Protein AF-A0A0C2B0G5-F1 (afdb_monomer_lite)

Foldseek 3Di:
DDDDPPPPPPPVLQDQDPVLLVVLVVLVVPDAFAAEEEECACSHPCSCPPVVRYHYDNPLPDDLVVLVVCLVQVLVVVLVVAPAPHKYKYWYFPSSVCVCPVVVSAPVCSSVSNVVNQPPDPQWDWPDDDNGTTMIIGDHPPPDDPDPPPPPDDDDDDDDDDDDDDDDDDDDDDDDDDDDDDD

pLDDT: mean 79.8, std 21.78, range [38.38, 98.44]

Sequence (183 aa):
AGFLPSYYGKEGMQYAPPGEIALVKRAYDRAPDGSLIMATTGSFAGAYYRYDHFERWFFTEQEVPENLKMLKDPAGYLDAGIPDGRPAYVILTPTQEKATIGEGYLPPGGFARLTAALKSSPHFHVVEESAYGLVLEHVPDSDQAPEPPTAATPDAPATPNSPTTPNSPATPATSGTPATPDR

Secondary structure (DSSP, 8-state):
-------SSSGGGS---HHHHHHHHHHHHHSPTT-EEEES-S-STTTTTTTTT-EEEETTSS-HHHHHHHTTSHHHHHHHHSPTT--EEEEE-HHHHHHHHHTTSS-TTHHHHHHHHHHH-TTEEEEEEETTEEEEEE---TT-PPPP-----------------------------------

Radius of gyration: 29.38 Å; chains: 1; bounding box: 69×68×80 Å

Structure (mmCIF, N/CA/C/O backbone):
data_AF-A0A0C2B0G5-F1
#
_entry.id   AF-A0A0C2B0G5-F1
#
loop_
_atom_site.group_PDB
_atom_site.id
_atom_site.type_symbol
_atom_site.label_atom_id
_atom_site.label_alt_id
_atom_site.label_comp_id
_atom_site.label_asym_id
_atom_site.label_entity_id
_atom_site.label_seq_id
_atom_site.pdbx_PDB_ins_code
_atom_site.Cartn_x
_atom_site.Cartn_y
_atom_site.Cartn_z
_atom_site.occupancy
_atom_site.B_iso_or_equiv
_atom_site.auth_seq_id
_atom_site.auth_comp_id
_atom_site.auth_asym_id
_atom_site.auth_atom_id
_atom_site.pdbx_PDB_model_num
ATOM 1 N N . ALA A 1 1 ? 5.178 -16.238 -49.483 1.00 42.16 1 ALA A N 1
ATOM 2 C CA . ALA A 1 1 ? 4.825 -14.968 -48.821 1.00 42.16 1 ALA A CA 1
ATOM 3 C C . ALA A 1 1 ? 4.771 -15.230 -47.322 1.00 42.16 1 ALA A C 1
ATOM 5 O O . ALA A 1 1 ? 4.021 -16.106 -46.912 1.00 42.16 1 ALA A O 1
ATOM 6 N N . GLY A 1 2 ? 5.649 -14.597 -46.541 1.00 41.84 2 GLY A N 1
ATOM 7 C CA . GLY A 1 2 ? 5.731 -14.792 -45.093 1.00 41.84 2 GLY A CA 1
ATOM 8 C C . GLY A 1 2 ? 4.791 -13.839 -44.362 1.00 41.84 2 GLY A C 1
ATOM 9 O O . GLY A 1 2 ? 4.833 -12.637 -44.608 1.00 41.84 2 GLY A O 1
ATOM 10 N N . PHE A 1 3 ? 3.957 -14.376 -43.475 1.00 53.88 3 PHE A N 1
ATOM 11 C CA . PHE A 1 3 ? 3.272 -13.592 -42.453 1.00 53.88 3 PHE A CA 1
ATOM 12 C C . PHE A 1 3 ? 4.255 -13.365 -41.303 1.00 53.88 3 PHE A C 1
ATOM 14 O O . PHE A 1 3 ? 4.676 -14.317 -40.650 1.00 53.88 3 PHE A O 1
ATOM 21 N N . LEU A 1 4 ? 4.634 -12.112 -41.066 1.00 52.44 4 LEU A N 1
ATOM 22 C CA . LEU A 1 4 ? 5.244 -11.706 -39.803 1.00 52.44 4 LEU A CA 1
ATOM 23 C C . LEU A 1 4 ? 4.097 -11.462 -38.809 1.00 52.44 4 LEU A C 1
ATOM 25 O O . LEU A 1 4 ? 3.272 -10.585 -39.078 1.00 52.44 4 LEU A O 1
ATOM 29 N N . PRO A 1 5 ? 3.998 -12.183 -37.677 1.00 51.72 5 PRO A N 1
ATOM 30 C CA . PRO A 1 5 ? 3.115 -11.776 -36.594 1.00 51.72 5 PRO A CA 1
ATOM 31 C C . PRO A 1 5 ? 3.742 -10.570 -35.882 1.00 51.72 5 PRO A C 1
ATOM 33 O O . PRO A 1 5 ? 4.365 -10.675 -34.829 1.00 51.72 5 PRO A O 1
ATOM 36 N N . SER A 1 6 ? 3.595 -9.399 -36.490 1.00 47.50 6 SER A N 1
ATOM 37 C CA . SER A 1 6 ? 4.050 -8.117 -35.958 1.00 47.50 6 SER A CA 1
ATOM 38 C C . SER A 1 6 ? 2.980 -7.504 -35.052 1.00 47.50 6 SER A C 1
ATOM 40 O O . SER A 1 6 ? 2.470 -6.438 -35.372 1.00 47.50 6 SER A O 1
ATOM 42 N N . TYR A 1 7 ? 2.594 -8.169 -33.954 1.00 47.62 7 TYR A N 1
ATOM 43 C CA . TYR A 1 7 ? 1.821 -7.520 -32.874 1.00 47.62 7 TYR A CA 1
ATOM 44 C C . TYR A 1 7 ? 1.837 -8.291 -31.537 1.00 47.62 7 TYR A C 1
ATOM 46 O O . TYR A 1 7 ? 0.815 -8.435 -30.882 1.00 47.62 7 TYR A O 1
ATOM 54 N N . TYR A 1 8 ? 2.994 -8.809 -31.108 1.00 45.19 8 TYR A N 1
ATOM 55 C CA . TYR A 1 8 ? 3.131 -9.520 -29.818 1.00 45.19 8 TYR A CA 1
ATOM 56 C C . TYR A 1 8 ? 4.139 -8.857 -28.863 1.00 45.19 8 TYR A C 1
ATOM 58 O O . TYR A 1 8 ? 4.793 -9.523 -28.069 1.00 45.19 8 TYR A O 1
ATOM 66 N N . GLY A 1 9 ? 4.311 -7.535 -28.973 1.00 38.84 9 GLY A N 1
ATOM 67 C CA . GLY A 1 9 ? 5.325 -6.790 -28.212 1.00 38.84 9 GLY A CA 1
ATOM 68 C C . GLY A 1 9 ? 4.800 -5.712 -27.261 1.00 38.84 9 GLY A C 1
ATOM 69 O O . GLY A 1 9 ? 5.574 -5.229 -26.445 1.00 38.84 9 GLY A O 1
ATOM 70 N N . LY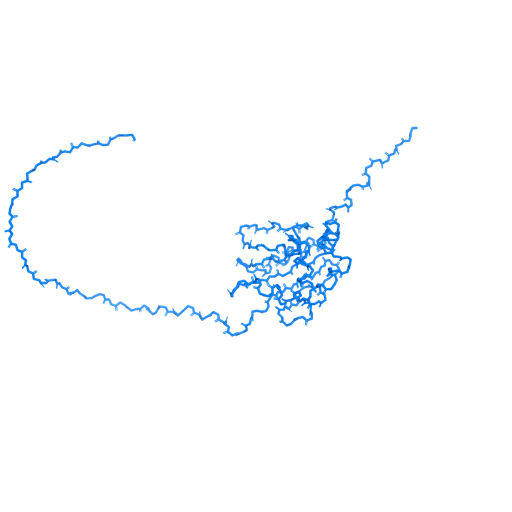S A 1 10 ? 3.522 -5.309 -27.352 1.00 38.38 10 LYS A N 1
ATOM 71 C CA . LYS A 1 10 ? 2.976 -4.190 -26.552 1.00 38.38 10 LYS A CA 1
ATOM 72 C C . LYS A 1 10 ? 1.910 -4.575 -25.519 1.00 38.38 10 LYS A C 1
ATOM 74 O O . LYS A 1 10 ? 1.719 -3.836 -24.565 1.00 38.38 10 LYS A O 1
ATOM 79 N N . GLU A 1 11 ? 1.301 -5.753 -25.626 1.00 50.53 11 GLU A N 1
ATOM 80 C CA . GLU A 1 11 ? 0.217 -6.186 -24.721 1.00 50.53 11 GLU A CA 1
ATOM 81 C C . GLU A 1 11 ? 0.714 -6.729 -23.364 1.00 50.53 11 GLU A C 1
ATOM 83 O O . GLU A 1 11 ? -0.064 -6.918 -22.436 1.00 50.53 11 GLU A O 1
ATOM 88 N N . GLY A 1 12 ? 2.023 -6.959 -23.202 1.00 43.56 12 GLY A N 1
ATOM 89 C CA . GLY A 1 12 ? 2.596 -7.439 -21.935 1.00 43.56 12 GLY A CA 1
ATOM 90 C C . GLY A 1 12 ? 2.744 -6.365 -20.851 1.00 43.56 12 GLY A C 1
ATOM 91 O O . GLY A 1 12 ? 3.099 -6.695 -19.722 1.00 43.56 12 GLY A O 1
ATOM 92 N N . MET A 1 13 ? 2.508 -5.089 -21.182 1.00 45.25 13 MET A N 1
ATOM 93 C CA . MET A 1 13 ? 2.767 -3.959 -20.282 1.00 45.25 13 MET A CA 1
ATOM 94 C C . MET A 1 13 ? 1.587 -3.557 -19.385 1.00 45.25 13 MET A C 1
ATOM 96 O O . MET A 1 13 ? 1.788 -2.763 -18.473 1.00 45.25 13 MET A O 1
ATOM 100 N N . GLN A 1 14 ? 0.389 -4.111 -19.592 1.00 54.72 14 GLN A N 1
ATOM 101 C CA . GLN A 1 14 ? -0.792 -3.853 -18.751 1.00 54.72 14 GLN A CA 1
ATOM 102 C C . GLN A 1 14 ? -1.639 -5.123 -18.539 1.00 54.72 14 GLN A C 1
ATOM 104 O O . GLN A 1 14 ? -2.864 -5.079 -18.491 1.00 54.72 14 GLN A O 1
ATOM 109 N N . TYR A 1 15 ? -0.997 -6.291 -18.427 1.00 68.00 15 TYR A N 1
ATOM 110 C CA . TYR A 1 15 ? -1.696 -7.518 -18.042 1.00 68.00 15 TYR A CA 1
ATOM 111 C C . TYR A 1 15 ? -1.572 -7.756 -16.536 1.00 68.00 15 TYR A C 1
ATOM 113 O O . TYR A 1 15 ? -0.521 -8.190 -16.059 1.00 68.00 15 TYR A O 1
ATOM 121 N N . ALA A 1 16 ? -2.660 -7.517 -15.802 1.00 78.38 16 ALA A N 1
ATOM 122 C CA . ALA A 1 16 ? -2.822 -8.024 -14.444 1.00 78.38 16 ALA A CA 1
ATOM 123 C C . ALA A 1 16 ? -3.314 -9.485 -14.517 1.00 78.38 16 ALA A C 1
ATOM 125 O O . ALA A 1 16 ? -4.364 -9.743 -15.117 1.00 78.38 16 ALA A O 1
ATOM 126 N N . PRO A 1 17 ? -2.596 -10.463 -13.934 1.00 86.81 17 PRO A N 1
ATOM 127 C CA . PRO A 1 17 ? -3.039 -11.853 -13.929 1.00 86.81 17 PRO A CA 1
ATOM 128 C C . PRO A 1 17 ? -4.435 -12.008 -13.296 1.00 86.81 17 PRO A C 1
ATOM 130 O O . PRO A 1 17 ? -4.729 -11.329 -12.313 1.00 86.81 17 PRO A O 1
ATOM 133 N N . PRO A 1 18 ? -5.283 -12.953 -13.751 1.00 90.00 18 PRO A N 1
ATOM 134 C CA . PRO A 1 18 ? -6.601 -13.191 -13.157 1.00 90.00 18 PRO A CA 1
ATOM 135 C C . PRO A 1 18 ? -6.561 -13.428 -11.643 1.00 90.00 18 PRO A C 1
ATOM 137 O O . PRO A 1 18 ? -7.480 -13.030 -10.932 1.00 90.00 18 PRO A O 1
ATOM 140 N N . GLY A 1 19 ? -5.483 -14.041 -11.138 1.00 91.94 19 GLY A N 1
ATOM 141 C CA . GLY A 1 19 ? -5.261 -14.220 -9.703 1.00 91.94 19 GLY A CA 1
ATOM 142 C C . GLY A 1 19 ? -5.085 -12.903 -8.941 1.00 91.94 19 GLY A C 1
ATOM 143 O O . GLY A 1 19 ? -5.620 -12.771 -7.844 1.00 91.94 19 GLY A O 1
ATOM 144 N N . GLU A 1 20 ? -4.415 -11.917 -9.543 1.00 94.19 20 GLU A N 1
ATOM 145 C CA . GLU A 1 20 ? -4.253 -10.568 -8.986 1.00 94.19 20 GLU A CA 1
ATOM 146 C C . GLU A 1 20 ? -5.588 -9.825 -8.974 1.00 94.19 20 GLU A C 1
ATOM 148 O O . GLU A 1 20 ? -5.998 -9.321 -7.933 1.00 94.19 20 GLU A O 1
ATOM 153 N N . ILE A 1 21 ? -6.334 -9.864 -10.083 1.00 93.88 21 ILE A N 1
ATOM 154 C CA . ILE A 1 21 ? -7.679 -9.271 -10.166 1.00 93.88 21 ILE A CA 1
ATOM 155 C C . ILE A 1 21 ? -8.597 -9.868 -9.090 1.00 93.88 21 ILE A C 1
ATOM 157 O O . ILE A 1 21 ? -9.330 -9.147 -8.412 1.00 93.88 21 ILE A O 1
ATOM 161 N N . ALA A 1 22 ? -8.549 -11.189 -8.905 1.00 95.44 22 ALA A N 1
ATOM 162 C CA . ALA A 1 22 ? -9.354 -11.870 -7.902 1.00 95.44 22 ALA A CA 1
ATOM 163 C C . ALA A 1 22 ? -8.939 -11.500 -6.468 1.00 95.44 22 ALA A C 1
ATOM 165 O O . ALA A 1 22 ? -9.813 -11.349 -5.615 1.00 95.44 22 ALA A O 1
ATOM 166 N N . LEU A 1 23 ? -7.639 -11.344 -6.199 1.00 96.62 23 LEU A N 1
ATOM 167 C CA . LEU A 1 23 ? -7.124 -10.883 -4.906 1.00 96.62 23 LEU A CA 1
ATOM 168 C C . LEU A 1 23 ? -7.597 -9.461 -4.600 1.00 96.62 23 LEU A C 1
ATOM 170 O O . LEU A 1 23 ? -8.171 -9.233 -3.538 1.00 96.62 23 LEU A O 1
ATOM 174 N N . VAL A 1 24 ? -7.444 -8.534 -5.550 1.00 95.81 24 VAL A N 1
ATOM 175 C CA . VAL A 1 24 ? -7.900 -7.145 -5.398 1.00 95.81 24 VAL A CA 1
ATOM 176 C C . VAL A 1 24 ? -9.406 -7.102 -5.151 1.00 95.81 24 VAL A C 1
ATOM 178 O O . VAL A 1 24 ? -9.860 -6.452 -4.213 1.00 95.81 24 VAL A O 1
ATOM 181 N N . LYS A 1 25 ? -10.195 -7.852 -5.930 1.00 95.12 25 LYS A N 1
ATOM 182 C CA . LYS A 1 25 ? -11.646 -7.924 -5.725 1.00 95.12 25 LYS A CA 1
ATOM 183 C C . LYS A 1 25 ? -11.994 -8.417 -4.316 1.00 95.12 25 LYS A C 1
ATOM 185 O O . LYS A 1 25 ? -12.835 -7.810 -3.664 1.00 95.12 25 LYS A O 1
ATOM 190 N N . ARG A 1 26 ? -11.344 -9.481 -3.830 1.00 96.19 26 ARG A N 1
ATOM 191 C CA . ARG A 1 26 ? -11.569 -9.987 -2.466 1.00 96.19 26 ARG A CA 1
ATOM 192 C C . ARG A 1 26 ? -11.160 -8.980 -1.394 1.00 96.19 26 ARG A C 1
ATOM 194 O O . ARG A 1 26 ? -11.811 -8.934 -0.360 1.00 96.19 26 ARG A O 1
ATOM 201 N N . ALA A 1 27 ? -10.108 -8.190 -1.613 1.00 96.06 27 ALA A N 1
ATOM 202 C CA . ALA A 1 27 ? -9.734 -7.115 -0.695 1.00 96.06 27 ALA A CA 1
ATOM 203 C C . ALA A 1 27 ? -10.869 -6.084 -0.570 1.00 96.06 27 ALA A C 1
ATOM 205 O O . ALA A 1 27 ? -11.311 -5.796 0.538 1.00 96.06 27 ALA A O 1
ATOM 206 N N . TYR A 1 28 ? -11.420 -5.626 -1.699 1.00 94.69 28 TYR A N 1
ATOM 207 C CA . TYR A 1 28 ? -12.576 -4.724 -1.708 1.00 94.69 28 TYR A CA 1
ATOM 208 C C . TYR A 1 28 ? -13.852 -5.350 -1.134 1.00 94.69 28 TYR A C 1
ATOM 210 O O . TYR A 1 28 ? -14.628 -4.651 -0.497 1.00 94.69 28 TYR A O 1
ATOM 218 N N . ASP A 1 29 ? -14.092 -6.646 -1.353 1.00 94.31 29 ASP A N 1
ATOM 219 C CA . ASP A 1 29 ? -15.263 -7.335 -0.795 1.00 94.31 29 ASP A CA 1
ATOM 220 C C . ASP A 1 29 ? -15.176 -7.491 0.742 1.00 94.31 29 ASP A C 1
ATOM 222 O O . ASP A 1 29 ? -16.206 -7.684 1.385 1.00 94.31 29 ASP A O 1
ATOM 226 N N . ARG A 1 30 ? -13.968 -7.439 1.329 1.00 93.75 30 ARG A N 1
ATOM 227 C CA . ARG A 1 30 ? -13.746 -7.494 2.788 1.00 93.75 30 ARG A CA 1
ATOM 228 C C . ARG A 1 30 ? -13.822 -6.125 3.456 1.00 93.75 30 ARG A C 1
ATOM 230 O O . ARG A 1 30 ? -14.263 -6.049 4.597 1.00 93.75 30 ARG A O 1
ATOM 237 N N . ALA A 1 31 ? -13.369 -5.081 2.766 1.00 93.56 31 ALA A N 1
ATOM 238 C CA . ALA A 1 31 ? -13.301 -3.737 3.318 1.00 93.56 31 ALA A CA 1
ATOM 239 C C . ALA A 1 31 ? -14.714 -3.180 3.593 1.00 93.56 31 ALA A C 1
ATOM 241 O O . ALA A 1 31 ? -15.538 -3.148 2.673 1.00 93.56 31 ALA A O 1
ATOM 242 N N . PRO A 1 32 ? -15.008 -2.713 4.822 1.00 93.50 32 PRO A N 1
ATOM 243 C CA . PRO A 1 32 ? -16.249 -2.001 5.115 1.00 93.50 32 PRO A CA 1
ATOM 244 C C . PRO A 1 32 ? -16.417 -0.747 4.247 1.00 93.50 32 PRO A C 1
ATOM 246 O O . PRO A 1 32 ? -15.432 -0.095 3.892 1.00 93.50 32 PRO A O 1
ATOM 249 N N . ASP A 1 33 ? -17.656 -0.359 3.951 1.00 92.06 33 ASP A N 1
ATOM 250 C CA . ASP A 1 33 ? -17.938 0.912 3.271 1.00 92.06 33 ASP A CA 1
ATOM 251 C C . ASP A 1 33 ? -17.329 2.096 4.047 1.00 92.06 33 ASP A C 1
ATOM 253 O O . ASP A 1 33 ? -17.340 2.125 5.278 1.00 92.06 33 ASP A O 1
ATOM 257 N N . GLY A 1 34 ? -16.768 3.068 3.323 1.00 91.62 34 GLY A N 1
ATOM 258 C CA . GLY A 1 34 ? -16.047 4.199 3.915 1.00 91.62 34 GLY A CA 1
ATOM 259 C C . GLY A 1 34 ? -14.596 3.899 4.314 1.00 91.62 34 GLY A C 1
ATOM 260 O O . GLY A 1 34 ? -13.908 4.799 4.799 1.00 91.62 34 GLY A O 1
ATOM 261 N N . SER A 1 35 ? -14.100 2.676 4.083 1.00 95.50 35 SER A N 1
ATOM 262 C CA . SER A 1 35 ? -12.684 2.357 4.299 1.00 95.50 35 SER A CA 1
ATOM 263 C C . SER A 1 35 ? -11.764 3.201 3.416 1.00 95.50 35 SER A C 1
ATOM 265 O O . SER A 1 35 ? -12.076 3.501 2.258 1.00 95.50 35 SER A O 1
ATOM 267 N N . LEU A 1 36 ? -10.582 3.517 3.944 1.00 96.88 36 LEU A N 1
ATOM 268 C CA . LEU A 1 36 ? -9.468 4.044 3.168 1.00 96.88 36 LEU A CA 1
ATOM 269 C C . LEU A 1 36 ? -8.711 2.893 2.497 1.00 96.88 36 LEU A C 1
ATOM 271 O O . LEU A 1 36 ? -8.150 2.027 3.166 1.00 96.88 36 LEU A O 1
ATOM 275 N N . ILE A 1 37 ? -8.658 2.898 1.168 1.00 97.56 37 ILE A N 1
ATOM 276 C CA . ILE A 1 37 ? -7.889 1.922 0.395 1.00 97.56 37 ILE A CA 1
ATOM 277 C C . ILE A 1 37 ? -6.561 2.542 -0.020 1.00 97.56 37 ILE A C 1
ATOM 279 O O . ILE A 1 37 ? -6.503 3.487 -0.809 1.00 97.56 37 ILE A O 1
ATOM 283 N N . MET A 1 38 ? -5.484 1.985 0.510 1.00 98.12 38 MET A N 1
ATOM 284 C CA . MET A 1 38 ? -4.120 2.410 0.259 1.00 98.12 38 MET A CA 1
ATOM 285 C C . MET A 1 38 ? -3.448 1.468 -0.735 1.00 98.12 38 MET A C 1
ATOM 287 O O . MET A 1 38 ? -3.539 0.244 -0.637 1.00 98.12 38 MET A O 1
ATOM 291 N N . ALA A 1 39 ? -2.734 2.041 -1.689 1.00 97.81 39 ALA A N 1
ATOM 292 C CA . ALA A 1 39 ? -1.900 1.313 -2.634 1.00 97.81 39 ALA A CA 1
ATOM 293 C C . ALA A 1 39 ? -0.700 2.187 -2.992 1.00 97.81 39 ALA A C 1
ATOM 295 O O . ALA A 1 39 ? -0.719 3.394 -2.773 1.00 97.81 39 ALA A O 1
ATOM 296 N N . THR A 1 40 ? 0.362 1.607 -3.539 1.00 96.88 40 THR A N 1
ATOM 297 C CA . THR A 1 40 ? 1.530 2.422 -3.906 1.00 96.88 40 THR A CA 1
ATOM 298 C C . THR A 1 40 ? 1.205 3.394 -5.044 1.00 96.88 40 THR A C 1
ATOM 300 O O . THR A 1 40 ? 1.586 4.559 -4.985 1.00 96.88 40 THR A O 1
ATOM 303 N N . THR A 1 41 ? 0.450 2.944 -6.043 1.00 94.62 41 THR A N 1
ATOM 304 C CA . THR A 1 41 ? 0.031 3.713 -7.224 1.00 94.62 41 THR A CA 1
ATOM 305 C C . THR A 1 41 ? -1.352 3.247 -7.682 1.00 94.62 41 THR A C 1
ATOM 307 O O . THR A 1 41 ? -1.749 2.122 -7.375 1.00 94.62 41 THR A O 1
ATOM 310 N N . GLY A 1 42 ? -2.072 4.085 -8.430 1.00 92.06 42 GLY A N 1
ATOM 311 C CA . GLY A 1 42 ? -3.287 3.747 -9.167 1.00 92.06 42 GLY A CA 1
ATOM 312 C C . GLY A 1 42 ? -3.044 2.904 -10.426 1.00 92.06 42 GLY A C 1
ATOM 313 O O . GLY A 1 42 ? -4.004 2.450 -11.049 1.00 92.06 42 GLY A O 1
ATOM 314 N N . SER A 1 43 ? -1.787 2.629 -10.783 1.00 87.88 43 SER A N 1
ATOM 315 C CA . SER A 1 43 ? -1.390 1.772 -11.909 1.00 87.88 43 SER A CA 1
ATOM 316 C C . SER A 1 43 ? -1.574 0.268 -11.616 1.00 87.88 43 SER A C 1
ATOM 318 O O . SER A 1 43 ? -0.629 -0.515 -11.704 1.00 87.88 43 SER A O 1
ATOM 320 N N . PHE A 1 44 ? -2.792 -0.169 -11.260 1.00 87.25 44 PHE A N 1
ATOM 321 C CA . PHE A 1 44 ? -3.155 -1.589 -11.119 1.00 87.25 44 PHE A CA 1
ATOM 322 C C . PHE A 1 44 ? -4.636 -1.865 -11.409 1.00 87.25 44 PHE A C 1
ATOM 324 O O . PHE A 1 44 ? -5.497 -0.984 -11.351 1.00 87.25 44 PHE A O 1
ATOM 331 N N . ALA A 1 45 ? -4.955 -3.127 -11.704 1.00 86.06 45 ALA A N 1
ATOM 332 C CA . ALA A 1 45 ? -6.328 -3.531 -11.974 1.00 86.06 45 ALA A CA 1
ATOM 333 C C . ALA A 1 45 ? -7.208 -3.364 -10.728 1.00 86.06 45 ALA A C 1
ATOM 335 O O . ALA A 1 45 ? -6.950 -3.960 -9.687 1.00 86.06 45 ALA A O 1
ATOM 336 N N . GLY A 1 46 ? -8.283 -2.585 -10.860 1.00 85.56 46 GLY A N 1
ATOM 337 C CA . GLY A 1 46 ? -9.225 -2.334 -9.771 1.00 85.56 46 GLY A CA 1
ATOM 338 C C . GLY A 1 46 ? -8.915 -1.101 -8.923 1.00 85.56 46 GLY A C 1
ATOM 339 O O . GLY A 1 46 ? -9.665 -0.858 -7.987 1.00 85.56 46 GLY A O 1
ATOM 340 N N . ALA A 1 47 ? -7.914 -0.285 -9.277 1.00 84.75 47 ALA A N 1
ATOM 341 C CA . ALA A 1 47 ? -7.575 0.947 -8.554 1.00 84.75 47 ALA A CA 1
ATOM 342 C C . ALA A 1 47 ? -8.780 1.866 -8.279 1.00 84.75 47 ALA A C 1
ATOM 344 O O . ALA A 1 47 ? -8.871 2.467 -7.214 1.00 84.75 47 ALA A O 1
ATOM 345 N N . TYR A 1 48 ? -9.749 1.918 -9.197 1.00 84.69 48 TYR A N 1
ATOM 346 C CA . TYR A 1 48 ? -10.975 2.720 -9.078 1.00 84.69 48 TYR A CA 1
ATOM 347 C C . TYR A 1 48 ? -12.243 1.876 -8.870 1.00 84.69 48 TYR A C 1
ATOM 349 O O . TYR A 1 48 ? -13.358 2.346 -9.091 1.00 84.69 48 TYR A O 1
ATOM 357 N N . TYR A 1 49 ? -12.104 0.612 -8.461 1.00 83.94 49 TYR A N 1
ATOM 358 C CA . TYR A 1 49 ? -13.253 -0.246 -8.185 1.00 83.94 49 TYR A CA 1
ATOM 359 C C . TYR A 1 49 ? -14.075 0.319 -7.021 1.00 83.94 49 TYR A C 1
ATOM 361 O O . TYR A 1 49 ? -13.508 0.663 -5.985 1.00 83.94 49 TYR A O 1
ATOM 369 N N . ARG A 1 50 ? -15.402 0.421 -7.204 1.00 84.38 50 ARG A N 1
ATOM 370 C CA . ARG A 1 50 ? -16.346 1.067 -6.266 1.00 84.38 50 ARG A CA 1
ATOM 371 C C . ARG A 1 50 ? -15.862 2.453 -5.819 1.00 84.38 50 ARG A C 1
ATOM 373 O O . ARG A 1 50 ? -15.629 2.702 -4.636 1.00 84.38 50 ARG A O 1
ATOM 380 N N . TYR A 1 51 ? -15.659 3.346 -6.787 1.00 80.50 51 TYR A N 1
ATOM 381 C CA . TYR A 1 51 ? -15.107 4.677 -6.529 1.00 80.50 51 TYR A CA 1
ATOM 382 C C . TYR A 1 51 ? -15.925 5.503 -5.526 1.00 80.50 51 TYR A C 1
ATOM 384 O O . TYR A 1 51 ? -15.322 6.165 -4.689 1.00 80.50 51 TYR A O 1
ATOM 392 N N . ASP A 1 52 ? -17.253 5.359 -5.529 1.00 84.94 52 ASP A N 1
ATOM 393 C CA . ASP A 1 52 ? -18.159 6.058 -4.607 1.00 84.94 52 ASP A CA 1
ATOM 394 C C . ASP A 1 52 ? -18.163 5.510 -3.165 1.00 84.94 52 ASP A C 1
ATOM 396 O O . ASP A 1 52 ? -18.670 6.177 -2.269 1.00 84.94 52 ASP A O 1
ATOM 400 N N . HIS A 1 53 ? -17.635 4.302 -2.919 1.00 87.06 53 HIS A N 1
ATOM 401 C CA . HIS A 1 53 ? -17.727 3.639 -1.603 1.00 87.06 53 HIS A CA 1
ATOM 402 C C . HIS A 1 53 ? -16.446 3.725 -0.769 1.00 87.06 53 HIS A C 1
ATOM 404 O O . HIS A 1 53 ? -16.476 3.457 0.432 1.00 87.06 53 HIS A O 1
ATOM 410 N N . PHE A 1 54 ? -15.318 4.056 -1.398 1.00 90.88 54 PHE A N 1
ATOM 411 C CA . PHE A 1 54 ? -14.005 4.014 -0.762 1.00 90.88 54 PHE A CA 1
ATOM 412 C C . PHE A 1 54 ? -13.228 5.288 -1.039 1.00 90.88 54 PHE A C 1
ATOM 414 O O . PHE A 1 54 ? -13.144 5.729 -2.188 1.00 90.88 54 PHE A O 1
ATOM 421 N N . GLU A 1 55 ? -12.582 5.818 -0.007 1.00 93.38 55 GLU A N 1
ATOM 422 C CA . GLU A 1 55 ? -11.499 6.774 -0.202 1.00 93.38 55 GLU A CA 1
ATOM 423 C C . GLU A 1 55 ? -10.232 6.038 -0.642 1.00 93.38 55 GLU A C 1
ATOM 425 O O . GLU A 1 55 ? -10.063 4.842 -0.389 1.00 93.38 55 GLU A O 1
ATOM 430 N N . ARG A 1 56 ? -9.337 6.742 -1.340 1.00 94.25 56 ARG A N 1
ATOM 431 C CA . ARG A 1 56 ? -8.111 6.156 -1.888 1.00 94.25 56 ARG A CA 1
ATOM 432 C C . ARG A 1 56 ? -6.913 7.012 -1.579 1.00 94.25 56 ARG A C 1
ATOM 434 O O . ARG A 1 56 ? -6.969 8.230 -1.717 1.00 94.25 56 ARG A O 1
ATOM 441 N N . TRP A 1 57 ? -5.816 6.339 -1.274 1.00 96.81 57 TRP A N 1
ATOM 442 C CA . TRP A 1 57 ? -4.522 6.977 -1.152 1.00 96.81 57 TRP A CA 1
ATOM 443 C C . TRP A 1 57 ? -3.460 6.177 -1.904 1.00 96.81 57 TRP A C 1
ATOM 445 O O . TRP A 1 57 ? -3.080 5.074 -1.509 1.00 96.81 57 TRP A O 1
ATOM 455 N N . PHE A 1 58 ? -2.993 6.753 -3.012 1.00 97.00 58 PHE A N 1
ATOM 456 C CA . PHE A 1 58 ? -1.865 6.244 -3.785 1.00 97.00 58 PHE A CA 1
ATOM 457 C C . PHE A 1 58 ? -0.569 6.853 -3.256 1.00 97.00 58 PHE A C 1
ATOM 459 O O . PHE A 1 58 ? -0.078 7.864 -3.749 1.00 97.00 58 PHE A O 1
ATOM 466 N N . PHE A 1 59 ? -0.052 6.271 -2.177 1.00 96.56 59 PHE A N 1
ATOM 467 C CA . PHE A 1 59 ? 0.909 6.932 -1.291 1.00 96.56 59 PHE A CA 1
ATOM 468 C C . PHE A 1 59 ? 2.319 7.110 -1.873 1.00 96.56 59 PHE A C 1
ATOM 470 O O . PHE A 1 59 ? 3.154 7.744 -1.234 1.00 96.56 59 PHE A O 1
ATOM 477 N N . THR A 1 60 ? 2.605 6.581 -3.070 1.00 96.50 60 THR A N 1
ATOM 478 C CA . THR A 1 60 ? 3.871 6.853 -3.775 1.00 96.50 60 THR A CA 1
ATOM 479 C C . THR A 1 60 ? 3.735 7.830 -4.941 1.00 96.50 60 THR A C 1
ATOM 481 O O . THR A 1 60 ? 4.754 8.261 -5.476 1.00 96.50 60 THR A O 1
ATOM 484 N N . GLU A 1 61 ? 2.516 8.261 -5.285 1.00 94.62 61 GLU A N 1
ATOM 485 C CA . GLU A 1 61 ? 2.243 9.277 -6.319 1.00 94.62 61 GLU A CA 1
ATOM 486 C C . GLU A 1 61 ? 2.477 10.706 -5.797 1.00 94.62 61 GLU A C 1
ATOM 488 O O . GLU A 1 61 ? 1.687 11.627 -5.990 1.00 94.62 61 GLU A O 1
ATOM 493 N N . GLN A 1 62 ? 3.592 10.876 -5.098 1.00 92.50 62 GLN A N 1
ATOM 494 C CA . GLN A 1 62 ? 4.093 12.127 -4.549 1.00 92.50 62 GLN A CA 1
ATOM 495 C C . GLN A 1 62 ? 5.540 12.342 -5.005 1.00 92.50 62 GLN A C 1
ATOM 497 O O . GLN A 1 62 ? 6.143 11.500 -5.674 1.00 92.50 62 GLN A O 1
ATOM 502 N N . GLU A 1 63 ? 6.118 13.480 -4.631 1.00 92.25 63 GLU A N 1
ATOM 503 C CA . GLU A 1 63 ? 7.491 13.824 -4.996 1.00 92.25 63 GLU A CA 1
ATOM 504 C C . GLU A 1 63 ? 8.504 12.787 -4.475 1.00 92.25 63 GLU A C 1
ATOM 506 O O . GLU A 1 63 ? 8.447 12.351 -3.323 1.00 92.25 63 GLU A O 1
ATOM 511 N N . VAL A 1 64 ? 9.499 12.437 -5.299 1.00 93.38 64 VAL A N 1
ATOM 512 C CA . VAL A 1 64 ? 10.516 11.413 -4.976 1.00 93.38 64 VAL A CA 1
ATOM 513 C C . VAL A 1 64 ? 11.203 11.640 -3.617 1.00 93.38 64 VAL A C 1
ATOM 515 O O . VAL A 1 64 ? 11.360 10.672 -2.867 1.00 93.38 64 VAL A O 1
ATOM 518 N N . PRO A 1 65 ? 11.597 12.870 -3.222 1.00 95.12 65 PRO A N 1
ATOM 519 C CA . PRO A 1 65 ? 12.156 13.105 -1.893 1.00 95.12 65 PRO A CA 1
ATOM 520 C C . PRO A 1 65 ? 11.222 12.704 -0.746 1.00 95.12 65 PRO A C 1
ATOM 522 O O . PRO A 1 65 ? 11.713 12.301 0.307 1.00 95.12 65 PRO A O 1
ATOM 525 N N . GLU A 1 66 ? 9.905 12.798 -0.931 1.00 96.31 66 GLU A N 1
ATOM 526 C CA . GLU A 1 66 ? 8.915 12.396 0.070 1.00 96.31 66 GLU A CA 1
ATOM 527 C C . GLU A 1 66 ? 8.788 10.872 0.143 1.00 96.31 66 GLU A C 1
ATOM 529 O O . GLU A 1 66 ? 8.887 10.304 1.230 1.00 96.31 66 GLU A O 1
ATOM 534 N N . ASN A 1 67 ? 8.762 10.186 -1.003 1.00 96.75 67 ASN A N 1
ATOM 535 C CA . ASN A 1 67 ? 8.826 8.719 -1.051 1.00 96.75 67 ASN A CA 1
ATOM 536 C C . ASN A 1 67 ? 10.074 8.167 -0.350 1.00 96.75 67 ASN A C 1
ATOM 538 O O . ASN A 1 67 ? 10.014 7.166 0.365 1.00 96.75 67 ASN A O 1
ATOM 542 N N . LEU A 1 68 ? 11.220 8.835 -0.509 1.00 96.31 68 LEU A N 1
ATOM 543 C CA . LEU A 1 68 ? 12.456 8.456 0.175 1.00 96.31 68 LEU A CA 1
ATOM 544 C C . LEU A 1 68 ? 12.400 8.692 1.692 1.00 96.31 68 LEU A C 1
ATOM 546 O O . LEU A 1 68 ? 13.077 7.976 2.433 1.00 96.31 68 LEU A O 1
AT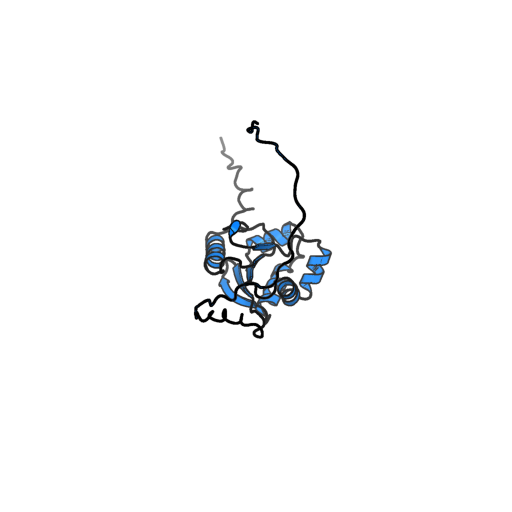OM 550 N N . LYS A 1 69 ? 11.622 9.672 2.172 1.00 96.31 69 LYS A N 1
ATOM 551 C CA . LYS A 1 69 ? 11.360 9.846 3.610 1.00 96.31 69 LYS A CA 1
ATOM 552 C C . LYS A 1 69 ? 10.427 8.757 4.124 1.00 96.31 69 LYS A C 1
ATOM 554 O O . LYS A 1 69 ? 10.796 8.111 5.099 1.00 96.31 69 LYS A O 1
ATOM 559 N N . MET A 1 70 ? 9.309 8.501 3.439 1.00 97.31 70 MET A N 1
ATOM 560 C CA . MET A 1 70 ? 8.385 7.406 3.756 1.00 97.31 70 MET A CA 1
ATOM 561 C C . MET A 1 70 ? 9.132 6.072 3.860 1.00 97.31 70 MET A C 1
ATOM 563 O O . MET A 1 70 ? 8.953 5.333 4.818 1.00 97.31 70 MET A O 1
ATOM 567 N N . LEU A 1 71 ? 10.046 5.768 2.930 1.00 97.31 71 LEU A N 1
ATOM 568 C CA . LEU A 1 71 ? 10.804 4.511 2.958 1.00 97.31 71 LEU A CA 1
ATOM 569 C C . LEU A 1 71 ? 11.687 4.320 4.205 1.00 97.31 71 LEU A C 1
ATOM 571 O O . LEU A 1 71 ? 12.155 3.201 4.446 1.00 97.31 71 LEU A O 1
ATOM 575 N N . LYS A 1 72 ? 11.950 5.370 4.995 1.00 97.50 72 LYS A N 1
ATOM 576 C CA . LYS A 1 72 ? 12.675 5.245 6.269 1.00 97.50 72 LYS A CA 1
ATOM 577 C C . LYS A 1 72 ? 11.829 4.555 7.334 1.00 97.50 72 LYS A C 1
ATOM 579 O O . LYS A 1 72 ? 12.380 3.717 8.040 1.00 97.50 72 LYS A O 1
ATOM 584 N N . ASP A 1 73 ? 10.541 4.875 7.388 1.00 97.50 73 ASP A N 1
ATOM 585 C CA . ASP A 1 73 ? 9.549 4.277 8.282 1.00 97.50 73 ASP A CA 1
ATOM 586 C C . ASP A 1 73 ? 8.193 4.176 7.561 1.00 97.50 73 ASP A C 1
ATOM 588 O O . ASP A 1 73 ? 7.336 5.049 7.708 1.00 97.50 73 ASP A O 1
ATOM 592 N N . PRO A 1 74 ? 7.999 3.140 6.725 1.00 97.81 74 PRO A N 1
ATOM 593 C CA . PRO A 1 74 ? 6.799 3.059 5.905 1.00 97.81 74 PRO A CA 1
ATOM 594 C C . PRO A 1 74 ? 5.533 2.831 6.721 1.00 97.81 74 PRO A C 1
ATOM 596 O O . PRO A 1 74 ? 4.478 3.343 6.366 1.00 97.81 74 PRO A O 1
ATOM 599 N N . ALA A 1 75 ? 5.631 2.053 7.799 1.00 97.38 75 ALA A N 1
ATOM 600 C CA . ALA A 1 75 ? 4.467 1.721 8.598 1.00 97.38 75 ALA A CA 1
ATOM 601 C C . ALA A 1 75 ? 3.991 2.921 9.414 1.00 97.38 75 ALA A C 1
ATOM 603 O O . ALA A 1 75 ? 2.812 3.242 9.327 1.00 97.38 75 ALA A O 1
ATOM 604 N N . GLY A 1 76 ? 4.896 3.615 10.114 1.00 96.62 76 GLY A N 1
ATOM 605 C CA . GLY A 1 76 ? 4.541 4.828 10.851 1.00 96.62 76 GLY A CA 1
ATOM 606 C C . GLY A 1 76 ? 4.068 5.954 9.930 1.00 96.62 76 GLY A C 1
ATOM 607 O O . GLY A 1 76 ? 3.148 6.690 10.271 1.00 96.62 76 GLY A O 1
ATOM 608 N N . TYR A 1 77 ? 4.637 6.060 8.723 1.00 97.50 77 TYR A N 1
ATOM 609 C CA . TYR A 1 77 ? 4.181 7.036 7.734 1.00 97.50 7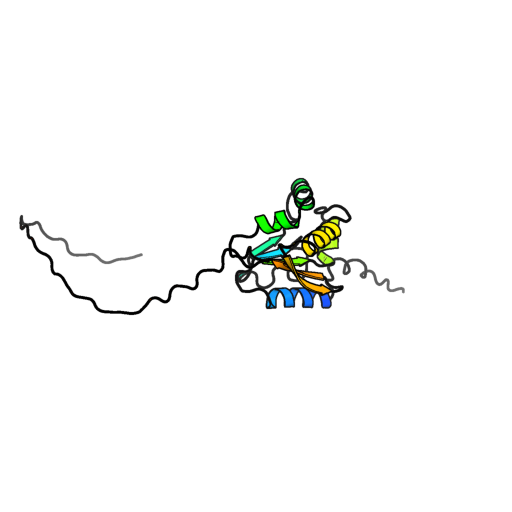7 TYR A CA 1
ATOM 610 C C . TYR A 1 77 ? 2.744 6.776 7.263 1.00 97.50 77 TYR A C 1
ATOM 612 O O . TYR A 1 77 ? 1.957 7.717 7.177 1.00 97.50 77 TYR A O 1
ATOM 620 N N . LEU A 1 78 ? 2.397 5.522 6.941 1.00 97.12 78 LEU A N 1
ATOM 621 C CA . LEU A 1 78 ? 1.031 5.195 6.527 1.00 97.12 78 LEU A CA 1
ATOM 622 C C . LEU A 1 78 ? 0.048 5.312 7.691 1.00 97.12 78 LEU A C 1
ATOM 624 O O . LEU A 1 78 ? -1.015 5.886 7.500 1.00 97.12 78 LEU A O 1
ATOM 628 N N . ASP A 1 79 ? 0.418 4.828 8.875 1.00 96.44 79 ASP A N 1
ATOM 629 C CA . ASP A 1 79 ? -0.383 4.931 10.098 1.00 96.44 79 ASP A CA 1
ATOM 630 C C . ASP A 1 79 ? -0.771 6.386 10.405 1.00 96.44 79 ASP A C 1
ATOM 632 O O . ASP A 1 79 ? -1.952 6.705 10.495 1.00 96.44 79 ASP A O 1
ATOM 636 N N . ALA A 1 80 ? 0.202 7.303 10.394 1.00 95.19 80 ALA A N 1
ATOM 637 C CA . ALA A 1 80 ? -0.036 8.729 10.627 1.00 95.19 80 ALA A CA 1
ATOM 638 C C . ALA A 1 80 ? -0.908 9.414 9.554 1.00 95.19 80 ALA A C 1
ATOM 640 O O . ALA A 1 80 ? -1.416 10.514 9.779 1.00 95.19 80 ALA A O 1
ATOM 641 N N . GLY A 1 81 ? -1.040 8.811 8.369 1.00 94.50 81 GLY A N 1
ATOM 642 C CA . GLY A 1 81 ? -1.892 9.309 7.289 1.00 94.50 81 GLY A CA 1
ATOM 643 C C . GLY A 1 81 ? -3.326 8.777 7.332 1.00 94.50 81 GLY A C 1
ATOM 644 O O . GLY A 1 81 ? -4.165 9.259 6.568 1.00 94.50 81 GLY A O 1
ATOM 645 N N . ILE A 1 82 ? -3.621 7.797 8.192 1.00 95.38 82 ILE A N 1
ATOM 646 C CA . ILE A 1 82 ? -4.960 7.230 8.354 1.00 95.38 82 ILE A CA 1
ATOM 647 C C . ILE A 1 82 ? -5.751 8.117 9.319 1.00 95.38 82 ILE A C 1
ATOM 649 O O . ILE A 1 82 ? -5.311 8.345 10.442 1.00 95.38 82 ILE A O 1
ATOM 653 N N . PRO A 1 83 ? -6.929 8.627 8.922 1.00 93.19 83 PRO A N 1
ATOM 654 C CA . PRO A 1 83 ? -7.740 9.425 9.835 1.00 93.19 83 PRO A CA 1
ATOM 655 C C . PRO A 1 83 ? -8.287 8.594 10.994 1.00 93.19 83 PRO A C 1
ATOM 657 O O . PRO A 1 83 ? -8.677 7.443 10.803 1.00 93.19 83 PRO A O 1
ATOM 660 N N . ASP A 1 84 ? -8.368 9.200 12.176 1.00 87.75 84 ASP A N 1
ATOM 661 C CA . ASP A 1 84 ? -8.796 8.521 13.401 1.00 87.75 84 ASP A CA 1
ATOM 662 C C . ASP A 1 84 ? -10.128 7.773 13.226 1.00 87.75 84 ASP A C 1
ATOM 664 O O . ASP A 1 84 ? -11.105 8.296 12.681 1.00 87.75 84 ASP A O 1
ATOM 668 N N . GLY A 1 85 ? -10.160 6.520 13.687 1.00 86.62 85 GLY A N 1
ATOM 669 C CA . GLY A 1 85 ? -11.337 5.651 13.612 1.00 86.62 85 GLY A CA 1
ATOM 670 C C . GLY A 1 85 ? -11.713 5.183 12.201 1.00 86.62 85 GLY A C 1
ATOM 671 O O . GLY A 1 85 ? -12.726 4.499 12.042 1.00 86.62 85 GLY A O 1
ATOM 672 N N . ARG A 1 86 ? -10.929 5.525 11.169 1.00 93.12 86 ARG A N 1
ATOM 673 C CA . ARG A 1 86 ? -11.162 5.088 9.790 1.00 93.12 86 ARG A CA 1
ATOM 674 C C . ARG A 1 86 ? -10.612 3.673 9.577 1.00 93.12 86 ARG A C 1
ATOM 676 O O . ARG A 1 86 ? -9.404 3.480 9.697 1.00 93.12 86 ARG A O 1
ATOM 683 N N . PRO A 1 87 ? -11.437 2.696 9.159 1.00 95.19 87 PRO A N 1
ATOM 684 C CA . PRO A 1 87 ? -10.915 1.422 8.683 1.00 95.19 87 PRO A CA 1
ATOM 685 C C . PRO A 1 87 ? -10.019 1.653 7.463 1.00 95.19 87 PRO A C 1
ATOM 687 O O . PRO A 1 87 ? -10.375 2.428 6.568 1.00 95.19 87 PRO A O 1
ATOM 690 N N . ALA A 1 88 ? -8.872 0.983 7.402 1.00 97.31 88 ALA A N 1
ATOM 691 C CA . ALA A 1 88 ? -7.949 1.140 6.289 1.00 97.31 88 ALA A CA 1
ATOM 692 C C . ALA A 1 88 ? -7.326 -0.188 5.857 1.00 97.31 88 ALA A C 1
ATOM 694 O O . ALA A 1 88 ? -7.018 -1.051 6.676 1.00 97.31 88 ALA A O 1
ATOM 695 N N . TYR A 1 89 ? -7.132 -0.337 4.549 1.00 97.81 89 TYR A N 1
ATOM 696 C CA . TYR A 1 89 ?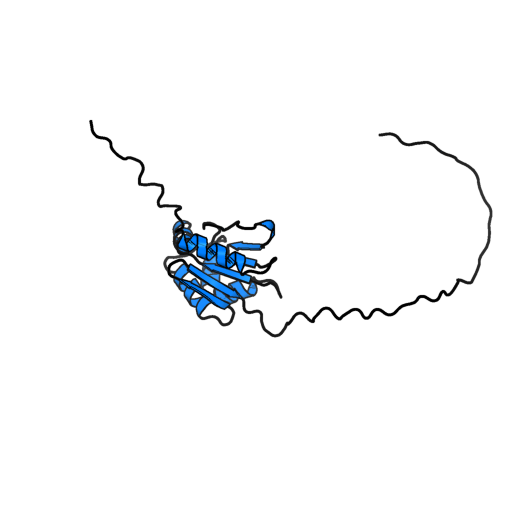 -6.564 -1.534 3.935 1.00 97.81 89 TYR A CA 1
ATOM 697 C C . TYR A 1 89 ? -5.448 -1.148 2.974 1.00 97.81 89 TYR A C 1
ATOM 699 O O . TYR A 1 89 ? -5.613 -0.236 2.168 1.00 97.81 89 TYR A O 1
ATOM 707 N N . VAL A 1 90 ? -4.331 -1.874 3.012 1.00 98.38 90 VAL A N 1
ATOM 708 C CA . VAL A 1 90 ? -3.236 -1.740 2.047 1.00 98.38 90 VAL A CA 1
ATOM 709 C C . VAL A 1 90 ? -3.294 -2.902 1.062 1.00 98.38 90 VAL A C 1
ATOM 711 O O . VAL A 1 90 ? -3.290 -4.063 1.468 1.00 98.38 90 VAL A O 1
ATOM 714 N N . ILE A 1 91 ? -3.305 -2.600 -0.236 1.00 98.25 91 ILE A N 1
ATOM 715 C CA . ILE A 1 91 ? -3.271 -3.593 -1.315 1.00 98.25 91 ILE A CA 1
ATOM 716 C C . ILE A 1 91 ? -1.972 -3.417 -2.101 1.00 98.25 91 ILE A C 1
ATOM 718 O O . ILE A 1 91 ? -1.783 -2.406 -2.776 1.00 98.25 91 ILE A O 1
ATOM 722 N N . LEU A 1 92 ? -1.094 -4.421 -2.058 1.00 98.00 92 LEU A N 1
ATOM 723 C CA . LEU A 1 92 ? 0.189 -4.439 -2.765 1.00 98.00 92 LEU A CA 1
ATOM 724 C C . LEU A 1 92 ? 0.211 -5.582 -3.780 1.00 98.00 92 LEU A C 1
ATOM 726 O O . LEU A 1 92 ? -0.056 -6.732 -3.437 1.00 98.00 92 LEU A O 1
ATOM 730 N N . THR A 1 93 ? 0.554 -5.284 -5.033 1.00 96.44 93 THR A N 1
ATOM 731 C CA . THR A 1 93 ? 0.540 -6.265 -6.132 1.00 96.44 93 THR A CA 1
ATOM 732 C C . THR A 1 93 ? 1.847 -6.256 -6.933 1.00 96.44 93 THR A C 1
ATOM 734 O O . THR A 1 93 ? 2.537 -5.234 -6.969 1.00 96.44 93 THR A O 1
ATOM 737 N N . PRO A 1 94 ? 2.186 -7.353 -7.636 1.00 94.12 94 PRO A N 1
ATOM 738 C CA . PRO A 1 94 ? 3.321 -7.374 -8.561 1.00 94.12 94 PRO A CA 1
ATOM 739 C C . PRO A 1 94 ? 3.222 -6.332 -9.688 1.00 94.12 94 PRO A C 1
ATOM 741 O O . PRO A 1 94 ? 4.246 -5.843 -10.170 1.00 94.12 94 PRO A O 1
ATOM 744 N N . THR A 1 95 ? 2.009 -5.975 -10.128 1.00 93.12 95 THR A N 1
ATOM 745 C CA . THR A 1 95 ? 1.810 -4.897 -11.113 1.00 93.12 95 THR A CA 1
ATOM 746 C C . THR A 1 95 ? 2.251 -3.546 -10.553 1.00 93.12 95 THR A C 1
ATOM 748 O O . THR A 1 95 ? 2.989 -2.821 -11.220 1.00 93.12 95 THR A O 1
ATOM 751 N N . GLN A 1 96 ? 1.890 -3.245 -9.303 1.00 94.75 96 GLN A N 1
ATOM 752 C CA . GLN A 1 96 ? 2.326 -2.028 -8.617 1.00 94.75 96 GLN A CA 1
ATOM 753 C C . GLN A 1 96 ? 3.851 -1.958 -8.438 1.00 94.75 96 GLN A C 1
ATOM 755 O O . GLN A 1 96 ? 4.442 -0.895 -8.613 1.00 94.75 96 GLN A O 1
ATOM 760 N N . GLU A 1 97 ? 4.518 -3.078 -8.143 1.00 94.62 97 GLU A N 1
ATOM 761 C CA . GLU A 1 97 ? 5.986 -3.114 -8.065 1.00 94.62 97 GLU A CA 1
ATOM 762 C C . GLU A 1 97 ? 6.630 -2.671 -9.386 1.00 94.62 97 GLU A C 1
ATOM 764 O O . GLU A 1 97 ? 7.513 -1.813 -9.407 1.00 94.62 97 GLU A O 1
ATOM 769 N N . LYS A 1 98 ? 6.152 -3.211 -10.512 1.00 92.06 98 LYS A N 1
ATOM 770 C CA . LYS A 1 98 ? 6.657 -2.832 -11.839 1.00 92.06 98 LYS A CA 1
ATOM 771 C C . LYS A 1 98 ? 6.363 -1.369 -12.163 1.00 92.06 98 LYS A C 1
ATOM 773 O O . LYS A 1 98 ? 7.237 -0.694 -12.706 1.00 92.06 98 LYS A O 1
ATOM 778 N N . ALA A 1 99 ? 5.164 -0.892 -11.832 1.00 91.62 99 ALA A N 1
ATOM 779 C CA . ALA A 1 99 ? 4.748 0.484 -12.078 1.00 91.62 99 ALA A CA 1
ATOM 780 C C . ALA A 1 99 ? 5.585 1.481 -11.264 1.00 91.62 99 ALA A C 1
ATOM 782 O O . ALA A 1 99 ? 6.202 2.368 -11.838 1.00 91.62 99 ALA A O 1
ATOM 783 N N . THR A 1 100 ? 5.723 1.277 -9.953 1.00 93.50 100 THR A N 1
ATOM 784 C CA . THR A 1 100 ? 6.500 2.177 -9.079 1.00 93.50 100 THR A CA 1
ATOM 785 C C . THR A 1 100 ? 7.972 2.295 -9.470 1.00 93.50 100 THR A C 1
ATOM 787 O O . THR A 1 100 ? 8.551 3.373 -9.336 1.00 93.50 100 THR A O 1
ATOM 790 N N . ILE A 1 101 ? 8.581 1.221 -9.982 1.00 90.75 101 ILE A N 1
ATOM 791 C CA . ILE A 1 101 ? 9.945 1.259 -10.525 1.00 90.75 101 ILE A CA 1
ATOM 792 C C . ILE A 1 101 ? 9.966 1.967 -11.886 1.00 90.75 101 ILE A C 1
ATOM 794 O O . ILE A 1 101 ? 10.827 2.813 -12.122 1.00 90.75 101 ILE A O 1
ATOM 798 N N . GLY A 1 102 ? 9.039 1.623 -12.786 1.00 88.81 102 GLY A N 1
ATOM 799 C CA . GLY A 1 102 ? 8.982 2.173 -14.144 1.00 88.81 102 GLY A CA 1
ATO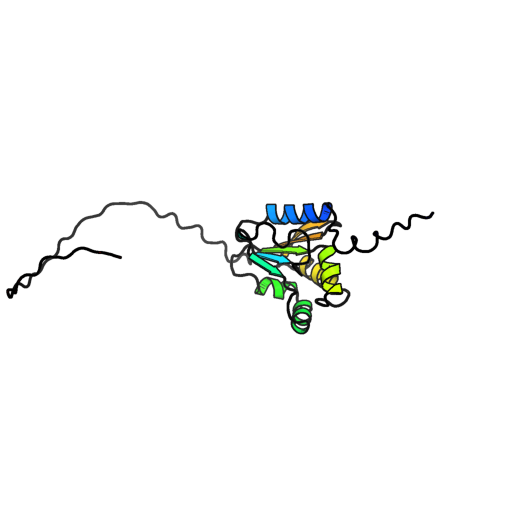M 800 C C . GLY A 1 102 ? 8.672 3.670 -14.190 1.00 88.81 102 GLY A C 1
ATOM 801 O O . GLY A 1 102 ? 9.206 4.381 -15.037 1.00 88.81 102 GLY A O 1
ATOM 802 N N . GLU A 1 103 ? 7.853 4.146 -13.257 1.00 90.88 103 GLU A N 1
ATOM 803 C CA . GLU A 1 103 ? 7.452 5.549 -13.112 1.00 90.88 103 GLU A CA 1
ATOM 804 C C . GLU A 1 103 ? 8.438 6.348 -12.239 1.00 90.88 103 GLU A C 1
ATOM 806 O O . GLU A 1 103 ? 8.385 7.574 -12.188 1.00 90.88 103 GLU A O 1
ATOM 811 N N . GLY A 1 104 ? 9.392 5.668 -11.592 1.00 93.19 104 GLY A N 1
ATOM 812 C CA . GLY A 1 104 ? 10.431 6.300 -10.779 1.00 93.19 104 GLY A CA 1
ATOM 813 C C . GLY A 1 104 ? 9.970 6.741 -9.387 1.00 93.19 104 GLY A C 1
ATOM 814 O O . GLY A 1 104 ? 10.688 7.490 -8.726 1.00 93.19 104 GLY A O 1
ATOM 815 N N . TYR A 1 105 ? 8.812 6.268 -8.916 1.00 95.38 105 TYR A N 1
ATOM 816 C CA . TYR A 1 105 ? 8.305 6.563 -7.573 1.00 95.38 105 TYR A CA 1
ATOM 817 C C . TYR A 1 105 ? 9.167 5.951 -6.474 1.00 95.38 105 TYR A C 1
ATOM 819 O O . TYR A 1 105 ? 9.407 6.589 -5.446 1.00 95.38 105 TYR A O 1
ATOM 827 N N . LEU A 1 106 ? 9.648 4.724 -6.690 1.00 96.12 106 LEU A N 1
ATOM 828 C CA . LEU A 1 106 ? 10.484 4.005 -5.737 1.00 96.12 106 LEU A CA 1
ATOM 829 C C . LEU A 1 106 ? 11.814 3.593 -6.381 1.00 96.12 106 LEU A C 1
ATOM 831 O O . LEU A 1 106 ? 11.844 3.174 -7.540 1.00 96.12 106 LEU A O 1
ATOM 835 N N . PRO A 1 107 ? 12.930 3.645 -5.631 1.00 94.50 107 PRO A N 1
ATOM 836 C CA . PRO A 1 107 ? 14.181 3.060 -6.089 1.00 94.50 107 PRO A CA 1
ATOM 837 C C . PRO A 1 107 ? 14.053 1.530 -6.206 1.00 94.50 107 PRO A C 1
ATOM 839 O O . PRO A 1 107 ? 13.190 0.928 -5.554 1.00 94.50 107 PRO A O 1
ATOM 842 N N . PRO A 1 108 ? 14.950 0.861 -6.955 1.00 92.69 108 PRO A N 1
ATOM 843 C CA . PRO A 1 108 ? 15.023 -0.597 -6.974 1.00 92.69 108 PRO A CA 1
ATOM 844 C C . PRO A 1 108 ? 15.076 -1.187 -5.556 1.00 92.69 108 PRO A C 1
ATOM 846 O O . PRO A 1 108 ? 15.852 -0.738 -4.713 1.00 92.69 108 PRO A O 1
ATOM 849 N N . GLY A 1 109 ? 14.224 -2.178 -5.279 1.00 94.62 109 GLY A N 1
ATOM 850 C CA . GLY A 1 109 ? 14.081 -2.789 -3.950 1.00 94.62 109 GLY A CA 1
ATOM 851 C C . GLY A 1 109 ? 13.253 -1.978 -2.941 1.00 94.62 109 GLY A C 1
ATOM 852 O O . GLY A 1 109 ? 12.955 -2.488 -1.861 1.00 94.62 109 GLY A O 1
ATOM 853 N N . GLY A 1 110 ? 12.829 -0.755 -3.279 1.00 96.50 110 GLY A N 1
ATOM 854 C CA . GLY A 1 110 ? 11.970 0.077 -2.433 1.00 96.50 110 GLY A CA 1
ATOM 855 C C . GLY A 1 110 ? 10.626 -0.588 -2.130 1.00 96.50 110 GLY A C 1
ATOM 856 O O . GLY A 1 110 ? 10.210 -0.611 -0.975 1.00 96.50 110 GLY A O 1
ATOM 857 N N . PHE A 1 111 ? 10.003 -1.215 -3.132 1.00 97.38 111 PHE A N 1
ATOM 858 C CA . PHE A 1 111 ? 8.746 -1.952 -2.968 1.00 97.38 111 PHE A CA 1
ATOM 859 C C . PHE A 1 111 ? 8.887 -3.153 -2.015 1.00 97.38 111 PHE A C 1
ATOM 861 O O . PHE A 1 111 ? 8.068 -3.342 -1.115 1.00 97.38 111 PHE A O 1
ATOM 868 N N . ALA A 1 112 ? 9.964 -3.933 -2.150 1.00 97.19 112 ALA A N 1
ATOM 869 C CA . ALA A 1 112 ? 10.252 -5.057 -1.260 1.00 97.19 112 ALA A CA 1
ATOM 870 C C . ALA A 1 112 ? 10.521 -4.594 0.183 1.00 97.19 112 ALA A C 1
ATOM 872 O O . ALA A 1 112 ? 10.001 -5.186 1.128 1.00 97.19 112 ALA A O 1
ATOM 873 N N . ARG A 1 113 ? 11.283 -3.503 0.360 1.00 97.44 113 ARG A N 1
ATOM 874 C CA . ARG A 1 113 ? 11.534 -2.888 1.673 1.00 97.44 113 ARG A CA 1
ATOM 875 C C . ARG A 1 113 ? 10.242 -2.404 2.330 1.00 97.44 113 ARG A C 1
ATOM 877 O O . ARG A 1 113 ? 10.025 -2.692 3.502 1.00 97.44 113 ARG A O 1
ATOM 884 N N . LEU A 1 114 ? 9.404 -1.690 1.579 1.00 98.12 114 LEU A N 1
ATOM 885 C CA . LEU A 1 114 ? 8.077 -1.243 2.004 1.00 98.12 114 LEU A CA 1
ATOM 886 C C . LEU A 1 114 ? 7.228 -2.431 2.471 1.00 98.12 114 LEU A C 1
ATOM 888 O O . LEU A 1 114 ? 6.749 -2.440 3.599 1.00 98.12 114 LEU A O 1
ATOM 892 N N . THR A 1 115 ? 7.105 -3.456 1.626 1.00 98.06 115 THR A N 1
ATOM 893 C CA . THR A 1 115 ? 6.319 -4.662 1.913 1.00 98.06 115 THR A CA 1
ATOM 894 C C . THR A 1 115 ? 6.805 -5.349 3.189 1.00 98.06 115 THR A C 1
ATOM 896 O O . THR A 1 115 ? 6.006 -5.666 4.065 1.00 98.06 115 THR A O 1
ATOM 899 N N . ALA A 1 116 ? 8.118 -5.544 3.330 1.00 98.19 116 ALA A N 1
ATOM 900 C CA . ALA A 1 116 ? 8.700 -6.164 4.515 1.00 98.19 116 ALA A CA 1
ATOM 901 C C . ALA A 1 116 ? 8.434 -5.345 5.788 1.00 98.19 116 ALA A C 1
ATOM 903 O O . ALA A 1 116 ? 8.048 -5.922 6.802 1.00 98.19 116 ALA A O 1
ATOM 904 N N . ALA A 1 117 ? 8.590 -4.018 5.724 1.00 98.12 117 ALA A N 1
ATOM 905 C CA . ALA A 1 117 ? 8.350 -3.132 6.858 1.00 98.12 117 ALA A CA 1
ATOM 906 C C . ALA A 1 117 ? 6.890 -3.191 7.326 1.00 98.12 117 ALA A C 1
ATOM 908 O O . ALA A 1 117 ? 6.646 -3.381 8.517 1.00 98.12 117 ALA A O 1
ATOM 909 N N . LEU A 1 118 ? 5.934 -3.114 6.393 1.00 98.19 118 LEU A N 1
ATOM 910 C CA . LEU A 1 118 ? 4.506 -3.209 6.706 1.00 98.19 118 LEU A CA 1
ATOM 911 C C . LEU A 1 118 ? 4.149 -4.564 7.325 1.00 98.19 118 LEU A C 1
ATOM 913 O O . LEU A 1 118 ? 3.474 -4.599 8.345 1.00 98.19 118 LEU A O 1
ATOM 917 N N . LYS A 1 119 ? 4.664 -5.673 6.777 1.00 98.00 119 LYS A N 1
ATOM 918 C CA . LYS A 1 119 ? 4.432 -7.020 7.330 1.00 98.00 119 LYS A CA 1
ATOM 919 C C . LYS A 1 119 ? 4.989 -7.211 8.741 1.00 98.00 119 LYS A C 1
ATOM 921 O O . LYS A 1 119 ? 4.469 -8.029 9.489 1.00 98.00 119 LYS A O 1
ATOM 926 N N . SER A 1 120 ? 6.093 -6.541 9.067 1.00 97.00 120 SER A N 1
ATOM 927 C CA . SER A 1 120 ? 6.737 -6.643 10.384 1.00 97.00 120 SER A CA 1
ATOM 928 C C . SER A 1 120 ? 6.174 -5.673 11.424 1.00 97.00 120 SER A C 1
ATOM 930 O O . SER A 1 120 ? 6.568 -5.734 12.586 1.00 97.00 120 SER A O 1
ATOM 932 N N . SER A 1 121 ? 5.308 -4.755 10.998 1.00 96.56 121 SER A N 1
ATOM 933 C CA . SER A 1 121 ? 4.781 -3.685 11.832 1.00 96.56 121 SER A CA 1
ATOM 934 C C . SER A 1 121 ? 3.614 -4.160 12.701 1.00 96.56 121 SER A C 1
ATOM 936 O O . SER A 1 121 ? 2.788 -4.932 12.221 1.00 96.56 121 SER A O 1
ATOM 938 N N . PRO A 1 122 ? 3.475 -3.659 13.942 1.00 95.62 122 PRO A N 1
ATOM 939 C CA . PRO A 1 122 ? 2.263 -3.863 14.732 1.00 95.62 122 PRO A CA 1
ATOM 940 C C . PRO A 1 122 ? 1.043 -3.082 14.204 1.00 95.62 122 PRO A C 1
ATOM 942 O O . PRO A 1 122 ? -0.078 -3.453 14.528 1.00 95.62 122 PRO A O 1
ATOM 945 N N . HIS A 1 123 ? 1.240 -2.045 13.378 1.00 95.44 123 HIS A N 1
ATOM 946 C CA . HIS A 1 123 ? 0.159 -1.203 12.835 1.00 95.44 123 HIS A CA 1
ATOM 947 C C . HIS A 1 123 ? -0.688 -1.904 11.763 1.00 95.44 123 HIS A C 1
ATOM 949 O O . HIS A 1 123 ? -1.751 -1.417 11.387 1.00 95.44 123 HIS A O 1
ATOM 955 N N . PHE A 1 124 ? -0.211 -3.026 11.221 1.00 97.12 124 PHE A N 1
ATOM 956 C CA . PHE A 1 124 ? -0.864 -3.711 10.113 1.00 97.12 124 PHE A CA 1
ATOM 957 C C . PHE A 1 124 ? -0.874 -5.214 10.341 1.00 97.12 124 PHE A C 1
ATOM 959 O O . PHE A 1 124 ? 0.147 -5.813 10.672 1.00 97.12 124 PHE A O 1
ATOM 966 N N . HIS A 1 125 ? -2.017 -5.845 10.089 1.00 96.81 125 HIS A N 1
ATOM 967 C CA . HIS A 1 125 ? -2.132 -7.297 10.096 1.00 96.81 125 HIS A CA 1
ATOM 968 C C . HIS A 1 125 ? -2.330 -7.831 8.677 1.00 96.81 125 HIS A C 1
ATOM 970 O O . HIS A 1 125 ? -2.981 -7.210 7.838 1.00 96.81 125 HIS A O 1
ATOM 976 N N . VAL A 1 126 ? -1.714 -8.976 8.381 1.00 98.19 126 VAL A N 1
ATOM 977 C CA . VAL A 1 126 ? -1.808 -9.613 7.061 1.00 98.19 126 VAL A CA 1
ATOM 978 C C . VAL A 1 126 ? -3.131 -10.367 6.952 1.00 98.19 126 VAL A C 1
ATOM 980 O O . VAL A 1 126 ? -3.339 -11.359 7.649 1.00 98.19 126 VAL A O 1
ATOM 983 N N . VAL A 1 127 ? -3.984 -9.949 6.016 1.00 97.69 127 VAL A N 1
ATOM 984 C CA . VAL A 1 127 ? -5.289 -10.582 5.748 1.00 97.69 127 VAL A CA 1
ATOM 985 C C . VAL A 1 127 ? -5.188 -11.635 4.648 1.00 97.69 127 VAL A C 1
ATOM 987 O O . VAL A 1 127 ? -5.872 -12.658 4.672 1.00 97.69 127 VAL A O 1
ATOM 990 N N . GLU A 1 128 ? -4.352 -11.378 3.642 1.00 98.25 128 GLU A N 1
ATOM 991 C CA . GLU A 1 128 ? -4.131 -12.285 2.519 1.00 98.25 128 GLU A CA 1
ATOM 992 C C . GLU A 1 128 ? -2.720 -12.090 1.961 1.00 98.25 128 GLU A C 1
ATOM 994 O O . GLU A 1 128 ? -2.313 -10.969 1.674 1.00 98.25 128 GLU A O 1
ATOM 999 N N . GLU A 1 129 ? -1.983 -13.180 1.757 1.00 98.12 129 GLU A N 1
ATOM 1000 C CA . GLU A 1 129 ? -0.691 -13.171 1.069 1.00 98.12 129 GLU A CA 1
ATOM 1001 C C . GLU A 1 129 ? -0.645 -14.317 0.058 1.00 98.12 129 GLU A C 1
ATOM 1003 O O . GLU A 1 129 ? -0.992 -15.460 0.359 1.00 98.12 129 GLU A O 1
ATOM 1008 N N . SER A 1 130 ? -0.225 -14.013 -1.167 1.00 96.75 130 SER A N 1
ATOM 1009 C CA . SER A 1 130 ? -0.052 -15.004 -2.225 1.00 96.75 130 SER A CA 1
ATOM 1010 C C . SER A 1 130 ? 0.976 -14.537 -3.254 1.00 96.75 130 SER A C 1
ATOM 1012 O O . SER A 1 130 ? 1.451 -13.404 -3.216 1.00 96.75 130 SER A O 1
ATOM 1014 N N . ALA A 1 131 ? 1.256 -15.377 -4.253 1.00 95.06 131 ALA A N 1
ATOM 1015 C CA . ALA A 1 131 ? 2.056 -14.978 -5.412 1.00 95.06 131 ALA A CA 1
ATOM 1016 C C . ALA A 1 131 ? 1.440 -13.813 -6.221 1.00 95.06 131 ALA A C 1
ATOM 1018 O O . ALA A 1 131 ? 2.110 -13.246 -7.080 1.00 95.06 131 ALA A O 1
ATOM 1019 N N . TYR A 1 132 ? 0.172 -13.470 -5.968 1.00 95.25 132 TYR A N 1
ATOM 1020 C CA . TYR A 1 132 ? -0.551 -12.404 -6.658 1.00 95.25 132 TYR A CA 1
ATOM 1021 C C . TYR A 1 132 ? -0.599 -11.085 -5.883 1.00 95.25 132 TYR A C 1
ATOM 1023 O O . TYR A 1 132 ? -1.113 -10.101 -6.408 1.00 95.25 132 TYR A O 1
ATOM 1031 N N . GLY A 1 133 ? -0.083 -11.045 -4.653 1.00 96.62 133 GLY A N 1
ATOM 1032 C CA . GLY A 1 133 ? -0.056 -9.826 -3.856 1.00 96.62 133 GLY A CA 1
ATOM 1033 C C . GLY A 1 133 ? -0.224 -10.055 -2.362 1.00 96.62 133 GLY A C 1
ATOM 1034 O O . GLY A 1 133 ? -0.352 -11.184 -1.881 1.00 96.62 133 GLY A O 1
ATOM 1035 N N . LEU A 1 134 ? -0.237 -8.934 -1.654 1.00 98.44 134 LEU A N 1
ATOM 1036 C CA . LEU A 1 134 ? -0.387 -8.820 -0.215 1.00 98.44 134 LEU A CA 1
ATOM 1037 C C . LEU A 1 134 ? -1.530 -7.849 0.093 1.00 98.44 134 LEU A C 1
ATOM 1039 O O . LEU A 1 134 ? -1.591 -6.754 -0.467 1.00 98.44 134 LEU A O 1
ATOM 1043 N N . VAL A 1 135 ? -2.410 -8.252 1.003 1.00 98.44 135 VAL A N 1
ATOM 1044 C CA . VAL A 1 135 ? -3.467 -7.418 1.572 1.00 98.44 135 VAL A CA 1
ATOM 1045 C C . VAL A 1 135 ? -3.229 -7.316 3.067 1.00 98.44 135 VAL A C 1
ATOM 1047 O O . VAL A 1 135 ? -3.150 -8.337 3.757 1.00 98.44 135 VAL A O 1
ATOM 1050 N N . LEU A 1 136 ? -3.127 -6.087 3.555 1.00 98.44 136 LEU A N 1
ATOM 1051 C CA . LEU A 1 136 ? -3.005 -5.776 4.972 1.00 98.44 136 LEU A CA 1
ATOM 1052 C C . LEU A 1 136 ? -4.213 -4.956 5.414 1.00 98.44 136 LEU A C 1
ATOM 1054 O O . LEU A 1 136 ? -4.711 -4.134 4.647 1.00 98.44 136 LEU A O 1
ATOM 1058 N N . GLU A 1 137 ? -4.650 -5.148 6.646 1.00 97.94 137 GLU A N 1
ATOM 1059 C CA . GLU A 1 137 ? -5.631 -4.295 7.313 1.00 97.94 137 GLU A CA 1
ATOM 1060 C C . GLU A 1 137 ? -4.927 -3.540 8.439 1.00 97.94 137 GLU A C 1
ATOM 1062 O O . GLU A 1 137 ? -4.062 -4.084 9.130 1.00 97.94 137 GLU A O 1
ATOM 1067 N N . HIS A 1 138 ? -5.254 -2.258 8.567 1.00 97.19 138 HIS A N 1
ATOM 1068 C CA . HIS A 1 138 ? -4.759 -1.411 9.642 1.00 97.19 138 HIS A CA 1
ATOM 1069 C C . HIS A 1 138 ? -5.351 -1.858 10.975 1.00 97.19 138 HIS A C 1
ATOM 1071 O O . HIS A 1 138 ? -6.544 -2.147 11.075 1.00 97.19 138 HIS A O 1
ATOM 1077 N N . VAL A 1 139 ? -4.499 -1.933 11.990 1.00 93.19 139 VAL A N 1
ATOM 1078 C CA . VAL A 1 139 ? -4.906 -2.208 13.362 1.00 93.19 139 VAL A CA 1
ATOM 1079 C C . VAL A 1 139 ? -5.087 -0.853 14.040 1.00 93.19 139 VAL A C 1
ATOM 1081 O O . VAL A 1 139 ? -4.083 -0.196 14.311 1.00 93.19 139 VAL A O 1
ATOM 1084 N N . PRO A 1 140 ? -6.327 -0.411 14.312 1.00 79.69 140 PRO A N 1
ATOM 1085 C CA . PRO A 1 140 ? -6.530 0.817 15.059 1.00 79.69 140 PRO A CA 1
ATOM 1086 C C . PRO A 1 140 ? -5.933 0.659 16.457 1.00 79.69 140 PRO A C 1
ATOM 1088 O O . PRO A 1 140 ? -6.088 -0.394 17.093 1.00 79.69 140 PRO A O 1
ATOM 1091 N N . ASP A 1 141 ? -5.281 1.712 16.950 1.00 71.69 141 ASP A N 1
ATOM 1092 C CA . ASP A 1 141 ? -4.838 1.754 18.337 1.00 71.69 141 ASP A CA 1
ATOM 1093 C C . ASP A 1 141 ? -6.054 1.496 19.233 1.00 71.69 141 ASP A C 1
ATOM 1095 O O . ASP A 1 141 ? -7.089 2.160 19.155 1.00 71.69 141 ASP A O 1
ATOM 1099 N N . SER A 1 142 ? -5.958 0.453 20.056 1.00 53.53 142 SER A N 1
ATOM 1100 C CA . SER A 1 142 ? -7.098 -0.169 20.743 1.00 53.53 142 SER A CA 1
ATOM 1101 C C . SER A 1 142 ? -7.732 0.708 21.830 1.00 53.53 142 SER A C 1
ATOM 1103 O O . SER A 1 142 ? -8.646 0.262 22.520 1.00 53.53 142 SER A O 1
ATOM 1105 N N . ASP A 1 143 ? -7.262 1.944 21.985 1.00 47.28 143 ASP A N 1
ATOM 1106 C CA . ASP A 1 143 ? -7.720 2.891 22.999 1.00 47.28 143 ASP A CA 1
ATOM 1107 C C . ASP A 1 143 ? -8.982 3.667 22.596 1.00 47.28 143 ASP A C 1
ATOM 1109 O O . ASP A 1 143 ? -9.545 4.397 23.410 1.00 47.28 143 ASP A O 1
ATOM 1113 N N . GLN A 1 144 ? -9.487 3.484 21.372 1.00 44.19 144 GLN A N 1
ATOM 1114 C CA . GLN A 1 144 ? -10.774 4.043 20.964 1.00 44.19 144 GLN A CA 1
ATOM 1115 C C . GLN A 1 144 ? -11.638 3.009 20.246 1.00 44.19 144 GLN A C 1
ATOM 1117 O O . GLN A 1 144 ? -11.830 3.035 19.033 1.00 44.19 144 GLN A O 1
ATOM 1122 N N . ALA A 1 145 ? -12.245 2.120 21.033 1.00 44.16 145 ALA A N 1
ATOM 1123 C CA . ALA A 1 145 ? -13.539 1.584 20.638 1.00 44.16 145 ALA A CA 1
ATOM 1124 C C . ALA A 1 145 ? -14.504 2.778 20.479 1.00 44.16 145 ALA A C 1
ATOM 1126 O O . ALA A 1 145 ? -14.614 3.570 21.420 1.00 44.16 145 ALA A O 1
ATOM 1127 N N . PRO A 1 146 ? -15.200 2.944 19.340 1.00 51.31 146 PRO A N 1
ATOM 1128 C CA . PRO A 1 146 ? -16.290 3.901 19.273 1.00 51.31 146 PRO A CA 1
ATOM 1129 C C . PRO A 1 146 ? -17.288 3.515 20.360 1.00 51.31 146 PRO A C 1
ATOM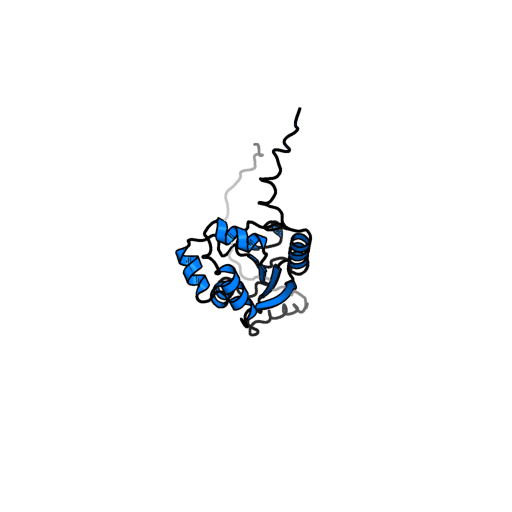 1131 O O . PRO A 1 146 ? -17.811 2.397 20.374 1.00 51.31 146 PRO A O 1
ATOM 1134 N N . GLU A 1 147 ? -17.485 4.424 21.311 1.00 46.16 147 GLU A N 1
ATOM 1135 C CA . GLU A 1 147 ? -18.512 4.295 22.331 1.00 46.16 147 GLU A CA 1
ATOM 1136 C C . GLU A 1 147 ? -19.820 3.953 21.596 1.00 46.16 147 GLU A C 1
ATOM 1138 O O . GLU A 1 147 ? -20.177 4.652 20.637 1.00 46.16 147 GLU A O 1
ATOM 1143 N N . PRO A 1 148 ? -20.501 2.840 21.932 1.00 54.88 148 PRO A N 1
ATOM 1144 C CA . PRO A 1 148 ? -21.751 2.502 21.271 1.00 54.88 148 PRO A CA 1
ATOM 1145 C C . PRO A 1 148 ? -22.684 3.710 21.395 1.00 54.88 148 PRO A C 1
ATOM 1147 O O . PRO A 1 148 ? -22.706 4.327 22.465 1.00 54.88 148 PRO A O 1
ATOM 1150 N N . PRO A 1 149 ? -23.443 4.077 20.343 1.00 57.84 149 PRO A N 1
ATOM 1151 C CA . PRO A 1 149 ? -24.396 5.168 20.445 1.00 57.84 149 PRO A CA 1
ATOM 1152 C C . PRO A 1 149 ? -25.282 4.871 21.647 1.00 57.84 149 PRO A C 1
ATOM 1154 O O . PRO A 1 149 ? -26.007 3.873 21.659 1.00 57.84 149 PRO A O 1
ATOM 1157 N N . THR A 1 150 ? -25.139 5.699 22.686 1.00 54.78 150 THR A N 1
ATOM 1158 C CA . THR A 1 150 ? -25.948 5.617 23.894 1.00 54.78 150 THR A CA 1
ATOM 1159 C C . THR A 1 150 ? -27.386 5.547 23.425 1.00 54.78 150 THR A C 1
ATOM 1161 O O . THR A 1 150 ? -27.876 6.468 22.767 1.00 54.78 150 THR A O 1
ATOM 1164 N N . ALA A 1 151 ? -28.020 4.405 23.689 1.00 46.88 151 ALA A N 1
ATOM 1165 C CA . ALA A 1 151 ? -29.417 4.190 23.399 1.00 46.88 151 ALA A CA 1
ATOM 1166 C C . ALA A 1 151 ? -30.181 5.367 24.006 1.00 46.88 151 ALA A C 1
ATOM 1168 O O . ALA A 1 151 ? -30.216 5.534 25.225 1.00 46.88 151 ALA A O 1
ATOM 1169 N N . ALA A 1 152 ? -30.730 6.217 23.141 1.00 48.09 152 ALA A N 1
ATOM 1170 C CA . ALA A 1 152 ? -31.664 7.239 23.551 1.00 48.09 152 ALA A CA 1
ATOM 1171 C C . ALA A 1 152 ? -32.848 6.510 24.189 1.00 48.09 152 ALA A C 1
ATOM 1173 O O . ALA A 1 152 ? -33.650 5.880 23.498 1.00 48.09 152 ALA A O 1
ATOM 1174 N N . THR A 1 153 ? -32.914 6.548 25.517 1.00 42.34 153 THR A N 1
ATOM 1175 C CA . THR A 1 153 ? -34.094 6.141 26.269 1.00 42.34 153 THR A CA 1
ATOM 1176 C C . THR A 1 153 ? -35.278 6.964 25.762 1.00 42.34 153 THR A C 1
ATOM 1178 O O . THR A 1 153 ? -35.214 8.196 25.805 1.00 42.34 153 THR A O 1
ATOM 1181 N N . PRO A 1 154 ? -36.357 6.334 25.275 1.00 57.50 154 PRO A N 1
ATOM 1182 C CA . PRO A 1 154 ? -37.589 7.043 25.011 1.00 57.50 154 PRO A CA 1
ATOM 1183 C C . PRO A 1 154 ? -38.334 7.195 26.337 1.00 57.50 154 PRO A C 1
ATOM 1185 O O . PRO A 1 154 ? -38.800 6.205 26.889 1.00 57.50 154 PRO A O 1
ATOM 1188 N N . ASP A 1 155 ? -38.480 8.425 26.826 1.00 40.34 155 ASP A N 1
ATOM 1189 C CA . ASP A 1 155 ? -39.570 8.743 27.746 1.00 40.34 155 ASP A CA 1
ATOM 1190 C C . ASP A 1 155 ? -40.161 10.126 27.442 1.00 40.34 155 ASP A C 1
ATOM 1192 O O . ASP A 1 155 ? -39.483 11.154 27.407 1.00 40.34 155 ASP A O 1
ATOM 1196 N N . ALA A 1 156 ? -41.457 10.098 27.145 1.00 40.56 156 ALA A N 1
ATOM 1197 C CA . ALA A 1 156 ? -42.367 11.227 26.975 1.00 40.56 156 ALA A CA 1
ATOM 1198 C C . ALA A 1 156 ? -42.879 11.705 28.364 1.00 40.56 156 ALA A C 1
ATOM 1200 O O . ALA A 1 156 ? -42.487 11.118 29.370 1.00 40.56 156 ALA A O 1
ATOM 1201 N N . PRO A 1 157 ? -43.827 12.662 28.499 1.00 47.53 157 PRO A N 1
ATOM 1202 C CA . PRO A 1 157 ? -44.374 13.625 27.545 1.00 47.53 157 PRO A CA 1
ATOM 1203 C C . PRO A 1 157 ? -44.238 15.094 28.013 1.00 47.53 157 PRO A C 1
ATOM 1205 O O . PRO A 1 157 ? -43.919 15.412 29.157 1.00 47.53 157 PRO A O 1
ATOM 1208 N N . ALA A 1 158 ? -44.546 16.011 27.095 1.00 47.56 158 ALA A N 1
ATOM 1209 C CA . ALA A 1 158 ? -44.665 17.443 27.339 1.00 47.56 158 ALA A CA 1
ATOM 1210 C C . ALA A 1 158 ? -45.691 17.793 28.437 1.00 47.56 158 ALA A C 1
ATOM 1212 O O . ALA A 1 158 ? -46.782 17.223 28.487 1.00 47.56 158 ALA A O 1
ATOM 1213 N N . THR A 1 159 ? -45.392 18.826 29.230 1.00 39.34 159 THR A N 1
ATOM 1214 C CA . THR A 1 159 ? -46.409 19.644 29.911 1.00 39.34 159 THR A CA 1
ATOM 1215 C C . THR A 1 159 ? -46.187 21.132 29.614 1.00 39.34 159 THR A C 1
ATOM 1217 O O . THR A 1 159 ? -45.040 21.570 29.503 1.00 39.34 159 THR A O 1
ATOM 1220 N N . PRO A 1 160 ? -47.268 21.913 29.423 1.00 52.84 160 PRO A N 1
ATOM 1221 C CA . PRO A 1 160 ? -47.196 23.283 28.940 1.00 52.84 160 PRO A CA 1
ATOM 1222 C C . PRO A 1 160 ? -47.121 24.259 30.116 1.00 52.84 160 PRO A C 1
ATOM 1224 O O . PRO A 1 160 ? -47.934 24.175 31.031 1.00 52.84 160 PRO A O 1
ATOM 1227 N N . ASN A 1 161 ? -46.220 25.240 30.060 1.00 42.34 161 ASN A N 1
ATOM 1228 C CA . ASN A 1 161 ? -46.346 26.437 30.887 1.00 42.34 161 ASN A CA 1
ATOM 1229 C C . ASN A 1 161 ? -46.463 27.667 29.988 1.00 42.34 161 ASN A C 1
ATOM 1231 O O . ASN A 1 161 ? -45.541 28.049 29.271 1.00 42.34 161 ASN A O 1
ATOM 1235 N N . SER A 1 162 ? -47.674 28.217 30.024 1.00 39.09 162 SER A N 1
ATOM 1236 C CA . SER A 1 162 ? -48.139 29.425 29.357 1.00 39.09 162 SER A CA 1
ATOM 1237 C C . SER A 1 162 ? -47.386 30.692 29.801 1.00 39.09 162 SER A C 1
ATOM 1239 O O . SER A 1 162 ? -46.824 30.728 30.896 1.00 39.09 162 SER A O 1
ATOM 1241 N N . PRO A 1 163 ? -47.415 31.758 28.979 1.00 50.62 163 PRO A N 1
ATOM 1242 C CA . PRO A 1 163 ? -46.694 33.005 29.212 1.00 50.62 163 PRO A CA 1
ATOM 1243 C C . PRO A 1 163 ? -47.487 34.001 30.075 1.00 50.62 163 PRO A C 1
ATOM 1245 O O . PRO A 1 163 ? -48.716 34.055 30.044 1.00 50.62 163 PRO A O 1
ATOM 1248 N N . THR A 1 164 ? -46.785 34.850 30.822 1.00 38.59 164 THR A N 1
ATOM 1249 C CA . THR A 1 164 ? -47.306 36.086 31.441 1.00 38.59 164 THR A CA 1
ATOM 1250 C C . THR A 1 164 ? -46.086 37.005 31.577 1.00 38.59 164 THR A C 1
ATOM 1252 O O . THR A 1 164 ? -45.074 36.566 32.106 1.00 38.59 164 THR A O 1
ATOM 1255 N N . THR A 1 165 ? -46.017 38.198 30.987 1.00 41.16 165 THR A N 1
ATOM 1256 C CA . THR A 1 165 ? -46.868 39.368 31.260 1.00 41.16 165 THR A CA 1
ATOM 1257 C C . THR A 1 165 ? -46.925 40.352 30.072 1.00 41.16 165 THR A C 1
ATOM 1259 O O . THR A 1 165 ? -46.096 40.289 29.164 1.00 41.16 165 THR A O 1
ATOM 1262 N N . PRO A 1 166 ? -47.910 41.273 30.076 1.00 52.09 166 PRO A N 1
ATOM 1263 C CA . PRO A 1 166 ? -48.291 42.099 28.939 1.00 52.09 166 PRO A CA 1
ATOM 1264 C C . PRO A 1 166 ? -47.615 43.476 28.945 1.00 52.09 166 PRO A C 1
ATOM 1266 O O . PRO A 1 166 ? -47.361 44.049 30.000 1.00 52.09 166 PRO A O 1
ATOM 1269 N N . ASN A 1 167 ? -47.457 44.059 27.758 1.00 40.91 167 ASN A N 1
ATOM 1270 C CA . ASN A 1 167 ? -47.560 45.503 27.570 1.00 40.91 167 ASN A CA 1
ATOM 1271 C C . ASN A 1 167 ? -48.261 45.768 26.230 1.00 40.91 167 ASN A C 1
ATOM 1273 O O . ASN A 1 167 ? -47.774 45.397 25.167 1.00 40.91 167 ASN A O 1
ATOM 1277 N N . SER A 1 168 ? -49.427 46.399 26.320 1.00 48.09 168 SER A N 1
ATOM 1278 C CA . SER A 1 168 ? -50.238 46.959 25.231 1.00 48.09 168 SER A CA 1
ATOM 1279 C C . SER A 1 168 ? -50.380 48.468 25.492 1.00 48.09 168 SER A C 1
ATOM 1281 O O . SER A 1 168 ? -50.202 48.887 26.635 1.00 48.09 168 SER A O 1
ATOM 1283 N N . PRO A 1 169 ? -50.908 49.277 24.559 1.00 55.69 169 PRO A N 1
ATOM 1284 C CA . PRO A 1 169 ? -50.655 49.316 23.119 1.00 55.69 169 PRO A CA 1
ATOM 1285 C C . PRO A 1 169 ? -50.441 50.773 22.629 1.00 55.69 169 PRO A C 1
ATOM 1287 O O . PRO A 1 169 ? -50.786 51.732 23.316 1.00 55.69 169 PRO A O 1
ATOM 1290 N N . ALA A 1 170 ? -49.973 50.957 21.392 1.00 42.81 170 ALA A N 1
ATOM 1291 C CA . ALA A 1 170 ? -50.293 52.158 20.618 1.00 42.81 170 ALA A CA 1
ATOM 1292 C C . ALA A 1 170 ? -50.473 51.818 19.125 1.00 42.81 170 ALA A C 1
ATOM 1294 O O . ALA A 1 170 ? -49.624 51.209 18.485 1.00 42.81 170 ALA A O 1
ATOM 1295 N N . THR A 1 171 ? -51.663 52.191 18.674 1.00 50.03 171 THR A N 1
ATOM 1296 C CA . THR A 1 171 ? -52.456 52.000 17.445 1.00 50.03 171 THR A CA 1
ATOM 1297 C C . THR A 1 171 ? -51.877 52.631 16.143 1.00 50.03 171 THR A C 1
ATOM 1299 O O . THR A 1 171 ? -50.759 53.132 16.176 1.00 50.03 171 THR A O 1
ATOM 1302 N N . PRO A 1 172 ? -52.564 52.596 14.968 1.00 52.34 172 PRO A N 1
ATOM 1303 C CA . PRO A 1 172 ? -52.072 51.911 13.765 1.00 52.34 172 PRO A CA 1
ATOM 1304 C C . PRO A 1 172 ? -51.944 52.823 12.516 1.00 52.34 172 PRO A C 1
ATOM 1306 O O . PRO A 1 172 ? -52.369 53.974 12.527 1.00 52.34 172 PRO A O 1
ATOM 1309 N N . ALA A 1 173 ? -51.457 52.280 11.394 1.00 48.81 173 ALA A N 1
ATOM 1310 C CA . ALA A 1 173 ? -51.809 52.744 10.041 1.00 48.81 173 ALA A CA 1
ATOM 1311 C C . ALA A 1 173 ? -51.552 51.599 9.033 1.00 48.81 173 ALA A C 1
ATOM 1313 O O . ALA A 1 173 ? -50.438 51.099 8.952 1.00 48.81 173 ALA A O 1
ATOM 1314 N N . THR A 1 174 ? -52.582 50.946 8.488 1.00 47.34 174 THR A N 1
ATOM 1315 C CA . THR A 1 174 ? -53.329 51.277 7.251 1.00 47.34 174 THR A CA 1
ATOM 1316 C C . THR A 1 174 ? -52.682 50.705 5.977 1.00 47.34 174 THR A C 1
ATOM 1318 O O . THR A 1 174 ? -51.735 51.262 5.443 1.00 47.34 174 THR A O 1
ATOM 1321 N N . SER A 1 175 ? -53.314 49.625 5.500 1.00 44.78 175 SER A N 1
ATOM 1322 C CA . SER A 1 175 ? -53.668 49.293 4.106 1.00 44.78 175 SER A CA 1
ATOM 1323 C C . SER A 1 175 ? -52.592 49.103 3.029 1.00 44.78 175 SER A C 1
ATOM 1325 O O . SER A 1 175 ? -51.892 50.030 2.644 1.00 44.78 175 SER A O 1
ATOM 1327 N N . GLY A 1 176 ? -52.630 47.923 2.397 1.00 47.62 176 GLY A N 1
ATOM 1328 C CA . GLY A 1 176 ? -52.030 47.672 1.084 1.00 47.62 176 GLY A CA 1
ATOM 1329 C C . GLY A 1 176 ? -52.091 46.200 0.662 1.00 47.62 176 GLY A C 1
ATOM 1330 O O . GLY A 1 176 ? -51.131 45.466 0.853 1.00 47.62 176 GLY A O 1
ATOM 1331 N N . THR A 1 177 ? -53.231 45.766 0.121 1.00 54.75 177 THR A N 1
ATOM 1332 C CA . THR A 1 177 ? -53.443 44.453 -0.532 1.00 54.75 177 THR A CA 1
ATOM 1333 C C . THR A 1 177 ? -52.833 44.438 -1.965 1.00 54.75 177 THR A C 1
ATOM 1335 O O . THR A 1 177 ? -52.260 45.443 -2.379 1.00 54.75 177 THR A O 1
ATOM 1338 N N . PRO A 1 178 ? -52.905 43.338 -2.745 1.00 56.12 178 PRO A N 1
ATOM 1339 C CA . PRO A 1 178 ? -51.768 42.509 -3.150 1.00 56.12 178 PRO A CA 1
ATOM 1340 C C . PRO A 1 178 ? -51.455 42.599 -4.662 1.00 56.12 178 PRO A C 1
ATOM 1342 O O . PRO A 1 178 ? -52.263 43.094 -5.444 1.00 56.12 178 PRO A O 1
ATOM 1345 N N . ALA A 1 179 ? -50.339 42.021 -5.117 1.00 54.72 179 ALA A N 1
ATOM 1346 C CA . ALA A 1 179 ? -50.193 41.617 -6.520 1.00 54.72 179 ALA A CA 1
ATOM 1347 C C . ALA A 1 179 ? -49.163 40.483 -6.686 1.00 54.72 179 ALA A C 1
ATOM 1349 O O . ALA A 1 179 ? -47.968 40.677 -6.504 1.00 54.72 179 ALA A O 1
ATOM 1350 N N . THR A 1 180 ? -49.713 39.296 -6.946 1.00 53.16 180 THR A N 1
ATOM 1351 C CA . THR A 1 180 ? -49.374 38.237 -7.919 1.00 53.16 180 THR A CA 1
ATOM 1352 C C . THR A 1 180 ? -47.957 38.160 -8.541 1.00 53.16 180 THR A C 1
ATOM 1354 O O . THR A 1 180 ? -47.406 39.180 -8.945 1.00 53.16 180 THR A O 1
ATOM 1357 N N . PRO A 1 181 ? -47.411 36.933 -8.709 1.00 59.59 181 PRO A N 1
ATOM 1358 C CA . PRO A 1 181 ? -46.079 36.659 -9.258 1.00 59.59 181 PRO A CA 1
ATOM 1359 C C . PRO A 1 181 ? -46.051 36.651 -10.793 1.00 59.59 181 PRO A C 1
ATOM 1361 O O . PRO A 1 181 ? -47.077 36.376 -11.410 1.00 59.59 181 PRO A O 1
ATOM 1364 N N . ASP A 1 182 ? -44.869 36.840 -11.392 1.00 50.88 182 ASP A N 1
ATOM 1365 C CA . ASP A 1 182 ? -44.474 36.131 -12.620 1.00 50.88 182 ASP A CA 1
ATOM 1366 C C . ASP A 1 182 ? -42.959 36.244 -12.907 1.00 50.88 182 ASP A C 1
ATOM 1368 O O . ASP A 1 182 ? -42.358 37.296 -12.678 1.00 50.88 182 ASP A O 1
ATOM 1372 N N . ARG A 1 183 ? -42.446 35.163 -13.509 1.00 46.09 183 ARG A N 1
ATOM 1373 C CA . ARG A 1 183 ? -41.125 34.861 -14.098 1.00 46.09 183 ARG A CA 1
ATOM 1374 C C . ARG A 1 183 ? -39.962 34.408 -13.223 1.00 46.09 183 ARG A C 1
ATOM 1376 O O . ARG A 1 183 ? -39.322 35.246 -12.558 1.00 46.09 183 ARG A O 1
#